Protein AF-A0A9W6KUF7-F1 (afdb_monomer_lite)

Foldseek 3Di:
DLLLCVVVVHDDDDDDPDPVVVVVSVPNPPDHDDPVRSVVVVVPDPVDDPDDDPVVDDCVNDNDDDDPD

InterPro domains:
  IPR020471 Aldo-keto reductase [PTHR43827] (1-49)
  IPR023210 NADP-dependent oxidoreductase domain [PF00248] (2-45)
  IPR036812 NAD(P)-dependent oxidoreductase domain superfamily [G3DSA:3.20.20.100] (1-59)
  IPR036812 NAD(P)-dependent oxidoreductase domain superfamily [SSF51430] (2-49)

Sequence (69 aa):
MLRWHLQQGRSAIPKSVRPQRIAENFDVFDFELTGEQLAAIDGLDTGKRGGPEPADVTLATFGRPIPED

Secondary structure (DSSP, 8-state):
-HHHHHHTT-------SSHHHHHHHH--SS----HHHHHHHHTT--S--SS--GGG--HHHH--PPP--

Structure (mmCIF, N/CA/C/O backbone):
data_AF-A0A9W6KUF7-F1
#
_entry.id   AF-A0A9W6KUF7-F1
#
loop_
_atom_site.group_PDB
_atom_site.id
_atom_site.type_symbol
_atom_site.label_atom_id
_atom_site.label_alt_id
_atom_site.label_comp_id
_atom_site.label_asym_id
_atom_site.label_entity_id
_atom_site.label_seq_id
_atom_site.pdbx_PDB_ins_code
_atom_site.Cartn_x
_atom_site.Cartn_y
_atom_site.Cartn_z
_atom_site.occupancy
_atom_site.B_iso_or_equiv
_atom_site.auth_seq_id
_atom_site.auth_comp_id
_atom_site.auth_asym_id
_atom_site.auth_atom_id
_atom_site.pdbx_PDB_model_num
ATOM 1 N N . MET A 1 1 ? -6.251 2.285 2.038 1.00 91.31 1 MET A N 1
ATOM 2 C CA . MET A 1 1 ? -5.301 1.489 1.223 1.00 91.31 1 MET A CA 1
ATOM 3 C C . MET A 1 1 ? -4.141 0.919 2.029 1.00 91.31 1 MET A C 1
ATOM 5 O O . MET A 1 1 ? -4.041 -0.294 2.089 1.00 91.31 1 MET A O 1
ATOM 9 N N . LEU A 1 2 ? -3.278 1.724 2.666 1.00 97.56 2 LEU A N 1
ATOM 10 C CA . LEU A 1 2 ? -2.118 1.175 3.398 1.00 97.56 2 LEU A CA 1
ATOM 11 C C . LEU A 1 2 ? -2.534 0.263 4.557 1.00 97.56 2 LEU A C 1
ATOM 13 O O . LEU A 1 2 ? -2.098 -0.881 4.605 1.00 97.56 2 LEU A O 1
ATOM 17 N N . ARG A 1 3 ? -3.479 0.708 5.396 1.00 98.12 3 ARG A N 1
ATOM 18 C CA . ARG A 1 3 ? -4.071 -0.137 6.444 1.00 98.12 3 ARG A CA 1
ATOM 19 C C . ARG A 1 3 ? -4.677 -1.439 5.902 1.00 98.12 3 ARG A C 1
ATOM 21 O O . ARG A 1 3 ? -4.488 -2.493 6.497 1.00 98.12 3 ARG A O 1
ATOM 28 N N . TRP A 1 4 ? -5.348 -1.374 4.749 1.00 98.06 4 TRP A N 1
ATOM 29 C CA . TRP A 1 4 ? -5.904 -2.553 4.075 1.00 98.06 4 TRP A CA 1
ATOM 30 C C . TRP A 1 4 ? -4.807 -3.561 3.697 1.00 98.06 4 TRP A C 1
ATOM 32 O O . TRP A 1 4 ? -4.937 -4.731 4.034 1.00 98.06 4 TRP A O 1
ATOM 42 N N . HIS A 1 5 ? -3.687 -3.121 3.104 1.00 97.50 5 HIS A N 1
ATOM 43 C CA . HIS A 1 5 ? -2.558 -4.018 2.812 1.00 97.50 5 HIS A CA 1
ATOM 44 C C . HIS A 1 5 ? -2.031 -4.716 4.073 1.00 97.50 5 HIS A C 1
ATOM 46 O O . HIS A 1 5 ? -1.809 -5.926 4.048 1.00 97.50 5 HIS A O 1
ATOM 52 N N . LEU A 1 6 ? -1.871 -3.966 5.168 1.00 97.56 6 LEU A N 1
ATOM 53 C CA . LEU A 1 6 ? -1.360 -4.498 6.432 1.00 97.56 6 LEU A CA 1
ATOM 54 C C . LEU A 1 6 ? -2.313 -5.538 7.044 1.00 97.56 6 LEU A C 1
ATOM 56 O O . LEU A 1 6 ? -1.860 -6.609 7.440 1.00 97.56 6 LEU A O 1
ATOM 60 N N . GLN A 1 7 ? -3.626 -5.277 7.065 1.00 98.12 7 GLN A N 1
ATOM 61 C CA . GLN A 1 7 ? -4.622 -6.238 7.571 1.00 98.12 7 GLN A CA 1
ATOM 62 C C . GLN A 1 7 ? -4.776 -7.481 6.682 1.00 98.12 7 GLN A C 1
ATOM 64 O O . GLN A 1 7 ? -5.148 -8.537 7.180 1.00 98.12 7 GLN A O 1
ATOM 69 N N . GLN A 1 8 ? -4.422 -7.389 5.398 1.00 96.88 8 GLN A N 1
ATOM 70 C CA . GLN A 1 8 ? -4.319 -8.534 4.484 1.00 96.88 8 GLN A CA 1
ATOM 71 C C . GLN A 1 8 ? -2.996 -9.319 4.652 1.00 96.88 8 GLN A C 1
ATOM 73 O O . GLN A 1 8 ? -2.695 -10.201 3.848 1.00 96.88 8 GLN A O 1
ATOM 78 N N . GLY A 1 9 ? -2.168 -8.984 5.652 1.00 96.88 9 GLY A N 1
ATOM 79 C CA . GLY A 1 9 ? -0.892 -9.651 5.931 1.00 96.88 9 GLY A CA 1
ATOM 80 C C . GLY A 1 9 ? 0.232 -9.304 4.949 1.00 96.88 9 GLY A C 1
ATOM 81 O O . GLY A 1 9 ? 1.210 -10.042 4.846 1.00 96.88 9 GLY A O 1
ATOM 82 N N . ARG A 1 10 ? 0.103 -8.202 4.197 1.00 97.06 10 ARG A N 1
ATOM 83 C CA . ARG A 1 10 ? 1.069 -7.779 3.170 1.00 97.06 10 ARG A CA 1
ATOM 84 C C . ARG A 1 10 ? 1.900 -6.596 3.654 1.00 97.06 10 ARG A C 1
ATOM 86 O O . ARG A 1 10 ? 1.382 -5.665 4.264 1.00 97.06 10 ARG A O 1
ATOM 93 N N . SER A 1 11 ? 3.178 -6.569 3.284 1.00 95.94 11 SER A N 1
ATOM 94 C CA . SER A 1 11 ? 4.005 -5.365 3.421 1.00 95.94 11 SER A CA 1
ATOM 95 C C . SER A 1 11 ? 3.617 -4.320 2.368 1.00 95.94 11 SER A C 1
ATOM 97 O O . SER A 1 11 ? 3.444 -4.650 1.194 1.00 95.94 11 SER A O 1
ATOM 99 N N . ALA A 1 12 ? 3.511 -3.053 2.772 1.00 95.88 12 ALA A N 1
ATOM 100 C CA . ALA A 1 12 ? 3.237 -1.930 1.875 1.00 95.88 12 ALA A CA 1
ATOM 101 C C . ALA A 1 12 ? 4.496 -1.068 1.677 1.00 95.88 12 ALA A C 1
ATOM 103 O O . ALA A 1 12 ? 5.175 -0.739 2.646 1.00 95.88 12 ALA A O 1
ATOM 104 N N . ILE A 1 13 ? 4.785 -0.668 0.432 1.00 96.62 13 ILE A N 1
ATOM 105 C CA . ILE A 1 13 ? 5.944 0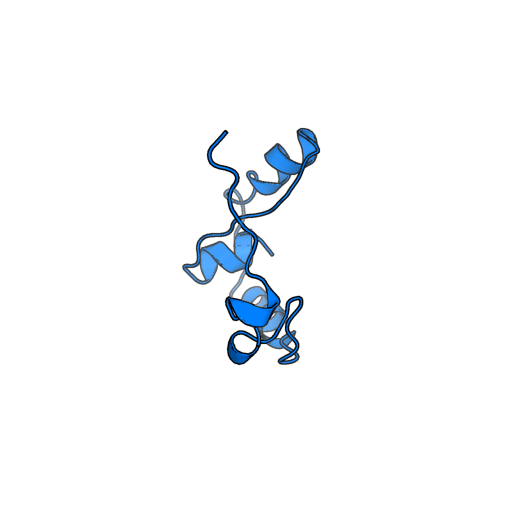.175 0.075 1.00 96.62 13 ILE A CA 1
ATOM 106 C C . ILE A 1 13 ? 5.447 1.434 -0.666 1.00 96.62 13 ILE A C 1
ATOM 108 O O . ILE A 1 13 ? 5.555 1.527 -1.891 1.00 96.62 13 ILE A O 1
ATOM 112 N N . PRO A 1 14 ? 4.813 2.397 0.031 1.00 97.00 14 PRO A N 1
ATOM 113 C CA . PRO A 1 14 ? 4.262 3.580 -0.616 1.00 97.00 14 PRO A CA 1
ATOM 114 C C . PRO A 1 14 ? 5.358 4.563 -1.039 1.00 97.00 14 PRO A C 1
ATOM 116 O O . PRO A 1 14 ? 6.189 4.985 -0.238 1.00 97.00 14 PRO A O 1
ATOM 119 N N . LYS A 1 15 ? 5.315 5.010 -2.296 1.00 97.06 15 LYS A N 1
ATOM 120 C CA . LYS A 1 15 ? 6.236 6.030 -2.808 1.00 97.06 15 LYS A CA 1
ATOM 121 C C . LYS A 1 15 ? 5.747 7.440 -2.483 1.00 97.06 15 LYS A C 1
ATOM 123 O O . LYS A 1 15 ? 4.637 7.827 -2.843 1.00 97.06 15 LYS A O 1
ATOM 128 N N . SER A 1 16 ? 6.622 8.264 -1.912 1.00 98.06 16 SER A N 1
ATOM 129 C CA . SER A 1 16 ? 6.442 9.714 -1.816 1.00 98.06 16 SER A CA 1
ATOM 130 C C . SER A 1 16 ? 7.795 10.423 -1.805 1.00 98.06 16 SER A C 1
ATOM 132 O O . SER A 1 16 ? 8.777 9.878 -1.322 1.00 98.06 16 SER A O 1
ATOM 134 N N . VAL A 1 17 ? 7.830 11.650 -2.330 1.00 98.31 17 VAL A N 1
ATOM 135 C CA . VAL A 1 17 ? 8.971 12.581 -2.202 1.00 98.31 17 VAL A CA 1
ATOM 136 C C . VAL A 1 17 ? 8.665 13.742 -1.250 1.00 98.31 17 VAL A C 1
ATOM 138 O O . VAL A 1 17 ? 9.527 14.563 -0.970 1.00 98.31 17 VAL A O 1
ATOM 141 N N . ARG A 1 18 ? 7.415 13.847 -0.778 1.00 98.62 18 ARG A N 1
ATOM 142 C CA . ARG A 1 18 ? 6.957 14.915 0.117 1.00 98.62 18 ARG A CA 1
ATOM 143 C C . ARG A 1 18 ? 7.055 14.424 1.565 1.00 98.62 18 ARG A C 1
ATOM 145 O O . ARG A 1 18 ? 6.348 13.458 1.865 1.00 98.62 18 ARG A O 1
ATOM 152 N N . PRO A 1 19 ? 7.839 15.073 2.449 1.00 98.44 19 PRO A N 1
ATOM 153 C CA . PRO A 1 19 ? 8.030 14.625 3.833 1.00 98.44 19 PRO A CA 1
ATOM 154 C C . PRO A 1 19 ? 6.721 14.438 4.607 1.00 98.44 19 PRO A C 1
ATOM 156 O O . PRO A 1 19 ? 6.501 13.377 5.178 1.00 98.44 19 PRO A O 1
ATOM 159 N N . GLN A 1 20 ? 5.803 15.406 4.513 1.00 98.56 20 GLN A N 1
ATOM 160 C CA . GLN A 1 20 ? 4.469 15.330 5.125 1.00 98.56 20 GLN A CA 1
ATOM 161 C C . GLN A 1 20 ? 3.729 14.038 4.739 1.00 98.56 20 GLN A C 1
ATOM 163 O O . GLN A 1 20 ? 3.219 13.321 5.589 1.00 98.56 20 GLN A O 1
ATOM 168 N N . ARG A 1 21 ? 3.734 13.692 3.445 1.00 98.25 21 ARG A N 1
ATOM 169 C CA . ARG A 1 21 ? 3.065 12.489 2.929 1.00 98.25 21 ARG A CA 1
ATOM 170 C C . ARG A 1 21 ? 3.764 11.204 3.375 1.00 98.25 21 ARG A C 1
ATOM 172 O O . ARG A 1 21 ? 3.111 10.177 3.465 1.00 98.25 21 ARG A O 1
ATOM 179 N N . ILE A 1 22 ? 5.081 11.232 3.595 1.00 98.50 22 ILE A N 1
ATOM 180 C CA . ILE A 1 22 ? 5.815 10.076 4.133 1.00 98.50 22 ILE A CA 1
ATOM 181 C C . ILE A 1 22 ? 5.365 9.818 5.574 1.00 98.50 22 ILE A C 1
ATOM 183 O O . ILE A 1 22 ? 5.055 8.676 5.898 1.00 98.50 22 ILE A O 1
ATOM 187 N N . ALA A 1 23 ? 5.259 10.872 6.390 1.00 98.19 23 ALA A N 1
ATOM 188 C CA . ALA A 1 23 ? 4.741 10.774 7.752 1.00 98.19 23 ALA A CA 1
ATOM 189 C C . ALA A 1 23 ? 3.284 10.275 7.771 1.00 98.19 23 ALA A C 1
ATOM 191 O O . ALA A 1 23 ? 2.999 9.278 8.420 1.00 98.19 23 ALA A O 1
ATOM 192 N N . GLU A 1 24 ? 2.394 10.877 6.974 1.00 98.06 24 GLU A N 1
ATOM 193 C CA . GLU A 1 24 ? 0.994 10.431 6.844 1.00 98.06 24 GLU A CA 1
ATOM 194 C C . GLU A 1 24 ? 0.86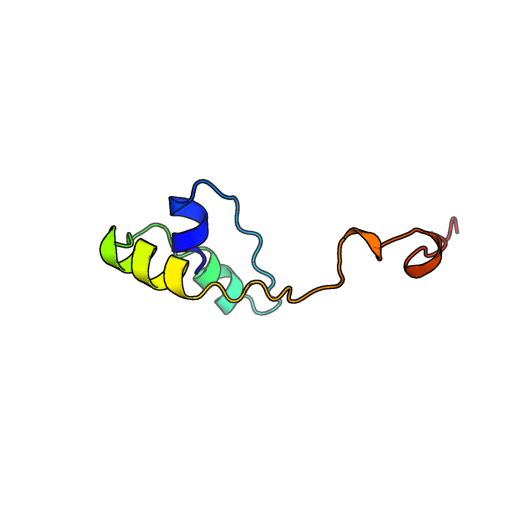6 8.976 6.367 1.00 98.06 24 GLU A C 1
ATOM 196 O O . GLU A 1 24 ? -0.009 8.247 6.812 1.00 98.06 24 GLU A O 1
ATOM 201 N N . ASN A 1 25 ? 1.724 8.525 5.444 1.00 98.00 25 ASN A N 1
ATOM 202 C CA . ASN A 1 25 ? 1.698 7.136 4.982 1.00 98.00 25 ASN A CA 1
ATOM 203 C C . ASN A 1 25 ? 2.107 6.148 6.088 1.00 98.00 25 ASN A C 1
ATOM 205 O O . ASN A 1 25 ? 1.718 4.982 6.030 1.00 98.00 25 ASN A O 1
ATOM 209 N N . PHE A 1 26 ? 2.922 6.588 7.048 1.00 96.69 26 PHE A N 1
ATOM 210 C CA . PHE A 1 26 ? 3.316 5.784 8.201 1.00 96.69 26 PHE A CA 1
ATOM 211 C C . PHE A 1 26 ? 2.242 5.788 9.298 1.00 96.69 26 PHE A C 1
ATOM 213 O O . PHE A 1 26 ? 2.118 4.813 10.033 1.00 96.69 26 PHE A O 1
ATOM 220 N N . ASP A 1 27 ? 1.437 6.845 9.377 1.00 97.81 27 ASP A N 1
ATOM 221 C CA . ASP A 1 27 ? 0.387 7.043 10.379 1.00 97.81 27 ASP A CA 1
ATOM 222 C C . ASP A 1 27 ? -0.896 6.253 10.059 1.00 97.81 27 ASP A C 1
ATOM 224 O O . ASP A 1 27 ? -1.936 6.795 9.692 1.00 97.81 27 ASP A O 1
ATOM 228 N N . VAL A 1 28 ? -0.792 4.921 10.082 1.00 97.75 28 VAL A N 1
ATOM 229 C CA . VAL A 1 28 ? -1.896 4.004 9.731 1.00 97.75 28 VAL A CA 1
ATOM 230 C C . VAL A 1 28 ? -2.081 2.865 10.737 1.00 97.75 28 VAL A C 1
ATOM 232 O O . VAL A 1 28 ? -2.655 1.821 10.413 1.00 97.75 28 VAL A O 1
ATOM 235 N N . PHE A 1 29 ? -1.551 3.029 11.949 1.00 97.06 29 PHE A N 1
ATOM 236 C CA . PHE A 1 29 ? -1.521 1.985 12.980 1.00 97.06 29 PHE A CA 1
ATOM 237 C C . PHE A 1 29 ? -2.515 2.213 14.124 1.00 97.06 29 PHE A C 1
ATOM 239 O O . PHE A 1 29 ? -2.759 1.286 14.890 1.00 97.06 29 PHE A O 1
ATOM 246 N N . ASP A 1 30 ? -3.094 3.405 14.229 1.00 97.56 30 ASP A N 1
ATOM 247 C CA . ASP A 1 30 ? -4.006 3.837 15.294 1.00 97.56 30 ASP A CA 1
ATOM 248 C C . ASP A 1 30 ? -5.493 3.567 14.990 1.00 97.56 30 ASP A C 1
ATOM 250 O O . ASP A 1 30 ? -6.353 3.782 15.842 1.00 97.56 30 ASP A O 1
ATOM 254 N N . PHE A 1 31 ? -5.802 3.045 13.801 1.00 97.81 31 PHE A N 1
ATOM 255 C CA . PHE A 1 31 ? -7.144 2.617 13.412 1.00 97.81 31 PHE A CA 1
ATOM 256 C C . PHE A 1 31 ? -7.136 1.253 12.719 1.00 97.81 31 PHE A C 1
ATOM 258 O O . PHE A 1 31 ? -6.112 0.780 12.218 1.00 97.81 31 PHE A O 1
ATOM 265 N N . GLU A 1 32 ? -8.317 0.641 12.634 1.00 98.38 32 GLU A N 1
ATOM 266 C CA . GLU A 1 32 ? -8.539 -0.612 11.917 1.00 98.38 32 GLU A CA 1
ATOM 267 C C . GLU A 1 32 ? -9.744 -0.508 10.984 1.00 98.38 32 GLU A C 1
ATOM 269 O O . GLU A 1 32 ? -10.700 0.220 11.249 1.00 98.38 32 GLU A O 1
ATOM 274 N N . LEU A 1 33 ? -9.694 -1.252 9.882 1.00 98.44 33 LEU A N 1
ATOM 275 C CA . LEU A 1 33 ? -10.834 -1.456 9.000 1.00 98.44 33 LEU A CA 1
ATOM 276 C C . LEU A 1 33 ? -11.659 -2.643 9.496 1.00 98.44 33 LEU A C 1
ATOM 278 O O . LEU A 1 33 ? -11.102 -3.687 9.848 1.00 98.44 33 LEU A O 1
ATOM 282 N N . THR A 1 34 ? -12.981 -2.493 9.477 1.00 98.56 34 THR A N 1
ATOM 283 C CA . THR A 1 34 ? -13.917 -3.580 9.783 1.00 98.56 34 THR A CA 1
ATOM 284 C C . THR A 1 34 ? -13.903 -4.641 8.682 1.00 98.56 34 THR A C 1
ATOM 286 O O . THR A 1 34 ? -13.483 -4.382 7.553 1.00 98.56 34 THR A O 1
ATOM 289 N N . GLY A 1 35 ? -14.420 -5.838 8.978 1.00 98.25 35 GLY A N 1
ATOM 290 C CA . GLY A 1 35 ? -14.552 -6.900 7.974 1.00 98.25 35 GLY A CA 1
ATOM 291 C C . GLY A 1 35 ? -15.379 -6.477 6.752 1.00 98.25 35 GLY A C 1
ATOM 292 O O . GLY A 1 35 ? -15.014 -6.795 5.625 1.00 98.25 35 GLY A O 1
ATOM 293 N N . GLU A 1 36 ? -16.438 -5.690 6.958 1.00 98.50 36 GLU A N 1
ATOM 294 C CA . GLU A 1 36 ? -17.256 -5.142 5.868 1.00 98.50 36 GLU A CA 1
ATOM 295 C C . GLU A 1 36 ? -16.473 -4.138 5.011 1.00 98.50 36 GLU A C 1
ATOM 297 O O . GLU A 1 36 ? -16.534 -4.189 3.785 1.00 98.50 36 GLU A O 1
ATOM 302 N N . GLN A 1 37 ? -15.681 -3.261 5.634 1.00 98.56 37 GLN A N 1
ATOM 303 C CA . GLN A 1 37 ? -14.839 -2.308 4.908 1.00 98.56 37 GLN A CA 1
ATOM 304 C C . GLN A 1 37 ? -13.731 -3.009 4.117 1.00 98.56 37 GLN A C 1
ATOM 306 O O . GLN A 1 37 ? -13.442 -2.608 2.991 1.00 98.56 37 GLN A O 1
ATOM 311 N N . LEU A 1 38 ? -13.120 -4.057 4.684 1.00 98.25 38 LEU A N 1
ATOM 312 C CA . LEU A 1 38 ? -12.156 -4.892 3.966 1.00 98.25 38 LEU A CA 1
ATOM 313 C C . LEU A 1 38 ? -12.813 -5.537 2.740 1.00 98.25 38 LEU A C 1
ATOM 315 O O . LEU A 1 38 ? -12.299 -5.372 1.637 1.00 98.25 38 LEU A O 1
ATOM 319 N N . ALA A 1 39 ? -13.980 -6.166 2.912 1.00 97.81 39 ALA A N 1
ATOM 320 C CA . ALA A 1 39 ? -14.721 -6.797 1.822 1.00 97.81 39 ALA A CA 1
ATOM 321 C C . ALA A 1 39 ? -15.143 -5.796 0.732 1.00 97.81 39 ALA A C 1
ATOM 323 O O . ALA A 1 39 ? -15.066 -6.102 -0.457 1.00 97.81 39 ALA A O 1
ATOM 324 N N . ALA A 1 40 ? -15.546 -4.582 1.117 1.00 98.31 40 ALA A N 1
ATOM 325 C CA . ALA A 1 40 ? -15.896 -3.528 0.171 1.00 98.31 40 ALA A CA 1
ATOM 326 C C . ALA A 1 40 ? -14.693 -3.089 -0.680 1.00 98.31 40 ALA A C 1
ATOM 328 O O . ALA A 1 40 ? -14.849 -2.857 -1.876 1.00 98.31 40 ALA A O 1
ATOM 329 N N . ILE A 1 41 ? -13.496 -2.995 -0.086 1.00 98.00 41 ILE A N 1
ATOM 330 C CA . ILE A 1 41 ? -12.262 -2.679 -0.822 1.00 98.00 41 ILE A CA 1
ATOM 331 C C . ILE A 1 41 ? -11.851 -3.852 -1.718 1.00 98.00 41 ILE A C 1
ATOM 333 O O . ILE A 1 41 ? -11.478 -3.620 -2.866 1.00 98.00 41 ILE A O 1
ATOM 337 N N . ASP A 1 42 ? -11.950 -5.092 -1.230 1.00 96.75 42 ASP A N 1
ATOM 338 C CA . ASP A 1 42 ? -11.652 -6.297 -2.017 1.00 96.75 42 ASP A CA 1
ATOM 339 C C . ASP A 1 42 ? -12.549 -6.380 -3.268 1.00 96.75 42 ASP A C 1
ATOM 341 O O . ASP A 1 42 ? -12.085 -6.734 -4.351 1.00 96.75 42 ASP A O 1
ATOM 345 N N . GLY A 1 43 ? -13.812 -5.958 -3.152 1.00 97.69 43 GLY A N 1
ATOM 346 C CA . GLY A 1 43 ? -14.764 -5.885 -4.263 1.00 97.69 43 GLY A CA 1
ATOM 347 C C . GLY A 1 43 ? -14.439 -4.851 -5.351 1.00 97.69 43 GLY A C 1
ATOM 348 O O . GLY A 1 43 ? -15.125 -4.824 -6.371 1.00 97.69 43 GLY A O 1
ATOM 349 N N . LEU A 1 44 ? -13.418 -4.005 -5.168 1.00 97.19 44 LEU A N 1
ATOM 350 C CA . LEU A 1 44 ? -12.972 -3.038 -6.180 1.00 97.19 44 LEU A CA 1
ATOM 351 C C . LEU A 1 44 ? -11.999 -3.634 -7.208 1.00 97.19 44 LEU A C 1
ATOM 353 O O . LEU A 1 44 ? -11.588 -2.916 -8.125 1.00 97.19 44 LEU A O 1
ATOM 357 N N . ASP A 1 45 ? -11.593 -4.900 -7.069 1.00 95.94 45 ASP A N 1
ATOM 358 C CA . ASP A 1 45 ? -10.706 -5.534 -8.043 1.00 95.94 45 ASP A CA 1
ATOM 359 C C . ASP A 1 45 ? -11.339 -5.560 -9.446 1.00 95.94 45 ASP A C 1
ATOM 361 O O . ASP A 1 45 ? -12.492 -5.936 -9.645 1.00 95.94 45 ASP A O 1
ATOM 365 N N . THR A 1 46 ? -10.554 -5.151 -10.441 1.00 96.88 46 THR A N 1
ATOM 366 C CA . THR A 1 46 ? -10.957 -5.128 -11.856 1.00 96.88 46 THR A CA 1
ATOM 367 C C . THR A 1 46 ? -10.114 -6.063 -12.717 1.00 96.88 46 THR A C 1
ATOM 369 O O . THR A 1 46 ? -10.296 -6.097 -13.935 1.00 96.88 46 THR A O 1
ATOM 372 N N . GLY A 1 47 ? -9.141 -6.766 -12.126 1.00 95.62 47 GLY A N 1
ATOM 373 C CA . GLY A 1 47 ? -8.162 -7.575 -12.851 1.00 95.62 47 GLY A CA 1
ATOM 374 C C . GLY A 1 47 ? -7.170 -6.764 -13.696 1.00 95.62 47 GLY A C 1
ATOM 375 O O . GLY A 1 47 ? -6.376 -7.345 -14.432 1.00 95.62 47 GLY A O 1
ATOM 376 N N . LYS A 1 48 ? -7.191 -5.425 -13.620 1.00 95.31 48 LYS A N 1
ATOM 377 C CA . LYS A 1 48 ? -6.302 -4.547 -14.393 1.00 95.31 48 LYS A CA 1
ATOM 378 C C . LYS A 1 48 ? -5.017 -4.247 -13.625 1.00 95.31 48 LYS A C 1
ATOM 38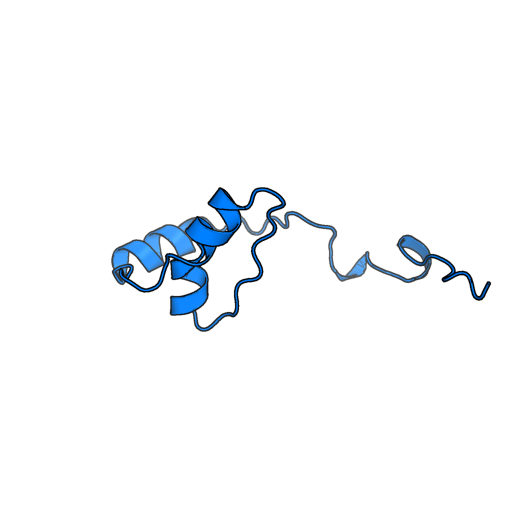0 O O . LYS A 1 48 ? -5.059 -3.746 -12.501 1.00 95.31 48 LYS A O 1
ATOM 385 N N . ARG A 1 49 ? -3.860 -4.479 -14.252 1.00 94.19 49 ARG A N 1
ATOM 386 C CA . ARG A 1 49 ? -2.551 -4.083 -13.710 1.00 94.19 49 ARG A CA 1
ATOM 387 C C . ARG A 1 49 ? -2.248 -2.614 -14.008 1.00 94.19 49 ARG A C 1
ATOM 389 O O . ARG A 1 49 ? -2.551 -2.113 -15.084 1.00 94.19 49 ARG A O 1
ATOM 396 N N . GLY A 1 50 ? -1.602 -1.933 -13.059 1.00 92.88 50 GLY A N 1
ATOM 397 C CA . GLY A 1 50 ? -1.070 -0.576 -13.260 1.00 92.88 50 GLY A CA 1
ATOM 398 C C . GLY A 1 50 ? 0.326 -0.532 -13.899 1.00 92.88 50 GLY A C 1
ATOM 399 O O . GLY A 1 50 ? 0.798 0.542 -14.258 1.00 92.88 50 GLY A O 1
ATOM 400 N N . GLY A 1 51 ? 0.994 -1.681 -14.010 1.00 92.25 51 GLY A N 1
ATOM 401 C CA . GLY A 1 51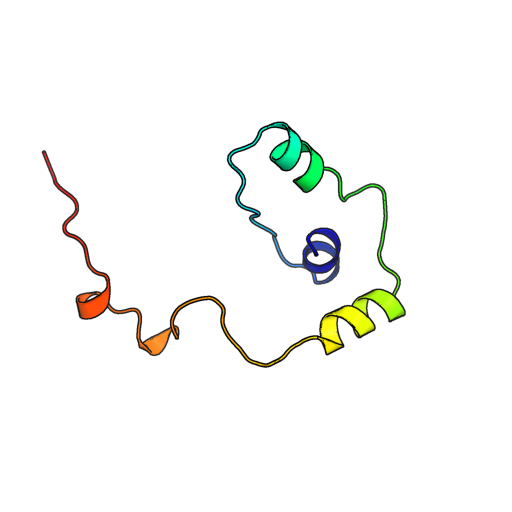 ? 2.292 -1.847 -14.664 1.00 92.25 51 GLY A CA 1
ATOM 402 C C . GLY A 1 51 ? 2.213 -2.865 -15.807 1.00 92.25 51 GLY A C 1
ATOM 403 O O . GLY A 1 51 ? 1.129 -3.390 -16.066 1.00 92.25 51 GLY A O 1
ATOM 404 N N . PRO A 1 52 ? 3.341 -3.151 -16.479 1.00 93.50 52 PRO A N 1
ATOM 405 C CA . PRO A 1 52 ? 3.394 -4.144 -17.551 1.00 93.50 52 PRO A CA 1
ATOM 406 C C . PRO A 1 52 ? 3.019 -5.548 -17.054 1.00 93.50 52 PRO A C 1
ATOM 408 O O . PRO A 1 52 ? 3.140 -5.850 -15.860 1.00 93.50 52 PRO A O 1
ATOM 411 N N . GLU A 1 53 ? 2.599 -6.417 -17.976 1.00 94.06 53 GLU A N 1
ATOM 412 C CA . GLU A 1 53 ? 2.404 -7.828 -17.652 1.00 94.06 53 GLU A CA 1
ATOM 413 C C . GLU A 1 53 ? 3.748 -8.480 -17.299 1.00 94.06 53 GLU A C 1
ATOM 415 O O . GLU A 1 53 ? 4.739 -8.253 -17.997 1.00 94.06 53 GLU A O 1
ATOM 420 N N . PRO A 1 54 ? 3.818 -9.308 -16.238 1.00 93.25 54 PRO A N 1
ATOM 421 C CA . PRO A 1 54 ? 5.082 -9.893 -15.794 1.00 93.25 54 PRO A CA 1
ATOM 422 C C . PRO A 1 54 ? 5.823 -10.675 -16.883 1.00 93.25 54 PRO A C 1
ATOM 424 O O . PRO A 1 54 ? 7.049 -10.654 -16.915 1.00 93.25 54 PRO A O 1
ATOM 427 N N . ALA A 1 55 ? 5.087 -11.337 -17.782 1.00 93.38 55 ALA A N 1
ATOM 428 C CA . ALA A 1 55 ? 5.661 -12.109 -18.883 1.00 93.38 55 ALA A CA 1
ATOM 429 C C . ALA A 1 55 ? 6.361 -11.234 -19.942 1.00 93.38 55 ALA A C 1
ATOM 431 O O . ALA A 1 55 ? 7.270 -11.711 -20.617 1.00 93.38 55 ALA A O 1
ATOM 432 N N . ASP A 1 56 ? 5.987 -9.957 -20.048 1.00 93.44 56 ASP A N 1
ATOM 433 C CA . ASP A 1 56 ? 6.548 -9.023 -21.030 1.00 93.44 56 ASP A CA 1
ATOM 434 C C . ASP A 1 56 ? 7.823 -8.331 -20.511 1.00 93.44 56 ASP A C 1
ATOM 436 O O . ASP A 1 56 ? 8.586 -7.727 -21.277 1.00 93.44 56 ASP A O 1
ATOM 440 N N . VAL A 1 57 ? 8.084 -8.417 -19.199 1.00 93.50 57 VAL A N 1
ATOM 441 C CA . VAL A 1 57 ? 9.250 -7.809 -18.549 1.00 93.50 57 VAL A CA 1
ATOM 442 C C . VAL A 1 57 ? 10.468 -8.724 -18.682 1.00 93.50 57 VAL A C 1
ATOM 444 O O . VAL A 1 57 ? 10.780 -9.525 -17.804 1.00 93.50 57 VAL A O 1
ATOM 447 N N . THR A 1 58 ? 11.182 -8.585 -19.800 1.00 94.12 58 THR A N 1
ATOM 448 C CA . THR A 1 58 ? 12.405 -9.348 -20.106 1.00 94.12 58 THR A CA 1
ATOM 449 C C . THR A 1 58 ? 13.646 -8.452 -20.162 1.00 94.12 58 THR A C 1
ATOM 451 O O . THR A 1 58 ? 13.538 -7.229 -20.264 1.00 94.12 58 THR A O 1
ATOM 454 N N . LEU A 1 59 ? 14.845 -9.050 -20.165 1.00 93.12 59 LEU A N 1
ATOM 455 C CA . LEU A 1 59 ? 16.094 -8.312 -20.409 1.00 93.12 59 LEU A CA 1
ATOM 456 C C . LEU A 1 59 ? 16.136 -7.673 -21.802 1.00 93.12 59 LEU A C 1
ATOM 458 O O . LEU A 1 59 ? 16.735 -6.617 -21.959 1.00 93.12 59 LEU A O 1
ATOM 462 N N . ALA A 1 60 ? 15.481 -8.270 -22.800 1.00 92.25 60 ALA A N 1
ATOM 463 C CA . ALA A 1 60 ? 15.395 -7.674 -24.128 1.00 92.25 60 ALA A CA 1
ATOM 464 C C . ALA A 1 60 ? 14.541 -6.393 -24.119 1.00 92.25 60 ALA A C 1
ATOM 466 O O . ALA A 1 60 ? 14.874 -5.429 -24.800 1.00 92.25 60 ALA A O 1
ATOM 467 N N . THR A 1 61 ? 13.466 -6.370 -23.324 1.00 91.06 61 THR A N 1
ATOM 468 C CA . THR A 1 61 ? 12.528 -5.237 -23.268 1.00 91.06 61 THR A CA 1
ATOM 469 C C . THR A 1 61 ? 12.965 -4.140 -22.286 1.00 91.06 61 THR A C 1
ATOM 471 O O . THR A 1 61 ? 12.760 -2.959 -22.553 1.00 91.06 61 THR A O 1
ATOM 474 N N . PHE A 1 62 ? 13.552 -4.506 -21.140 1.00 90.88 62 PHE A N 1
ATOM 475 C CA . PHE A 1 62 ? 13.850 -3.582 -20.031 1.00 90.88 62 PHE A CA 1
ATOM 476 C C . PHE A 1 62 ? 15.308 -3.604 -19.558 1.00 90.88 62 PHE A C 1
ATOM 478 O O . PHE A 1 62 ? 15.658 -2.858 -18.640 1.00 90.88 62 PHE A O 1
ATOM 485 N N . GLY A 1 63 ? 16.164 -4.435 -20.156 1.00 91.44 63 GLY A N 1
ATOM 486 C CA . GLY A 1 63 ? 17.582 -4.479 -19.823 1.00 91.44 63 GLY A CA 1
ATOM 487 C C . GLY A 1 63 ? 18.248 -3.135 -20.097 1.00 91.44 63 GLY A C 1
ATOM 488 O O . GLY A 1 63 ? 18.089 -2.545 -21.165 1.00 91.44 63 GLY A O 1
ATOM 489 N N . ARG A 1 64 ? 19.003 -2.642 -19.117 1.00 91.25 64 ARG A N 1
ATOM 490 C CA . ARG A 1 64 ? 19.882 -1.484 -19.275 1.00 91.25 64 ARG A CA 1
ATOM 491 C C . 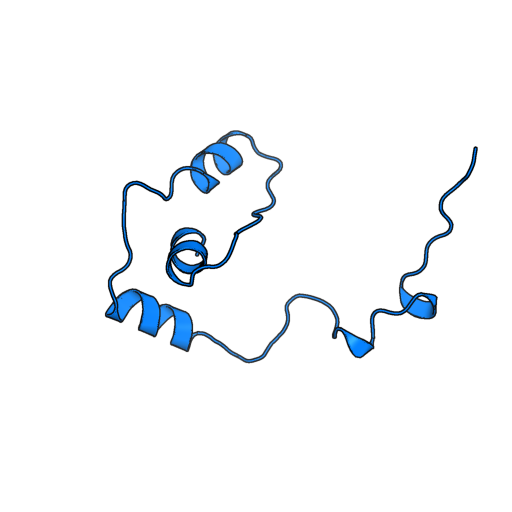ARG A 1 64 ? 21.298 -1.918 -18.917 1.00 91.25 64 ARG A C 1
ATOM 493 O O . ARG A 1 64 ? 21.449 -2.602 -17.903 1.00 91.25 64 ARG A O 1
ATOM 500 N N . PRO A 1 65 ? 22.317 -1.549 -19.709 1.00 90.38 65 PRO A N 1
ATOM 501 C CA . PRO A 1 65 ? 23.693 -1.747 -19.282 1.00 90.38 65 PRO A CA 1
ATOM 502 C C . PRO A 1 65 ? 23.915 -0.935 -18.001 1.00 90.38 65 PRO A C 1
ATOM 504 O O . PRO A 1 65 ? 23.544 0.239 -17.941 1.00 90.38 65 PRO A O 1
ATOM 507 N N . ILE A 1 66 ? 24.464 -1.575 -16.971 1.00 88.56 66 ILE A N 1
ATOM 508 C CA . ILE A 1 66 ? 24.949 -0.885 -15.776 1.00 88.56 66 ILE A CA 1
ATOM 509 C C . ILE A 1 66 ? 26.360 -0.405 -16.132 1.00 88.56 66 ILE A C 1
ATOM 511 O O . ILE A 1 66 ? 27.192 -1.256 -16.444 1.00 88.56 66 ILE A O 1
ATOM 515 N N . PRO A 1 67 ? 26.627 0.913 -16.181 1.00 89.06 67 PRO A N 1
ATOM 516 C CA . PRO A 1 67 ? 27.975 1.410 -16.434 1.00 89.06 67 PRO A CA 1
ATOM 517 C C . PRO A 1 67 ? 28.928 0.918 -15.339 1.00 89.06 67 PRO A C 1
ATOM 519 O O . PRO A 1 67 ? 28.556 0.941 -14.166 1.00 89.06 67 PRO A O 1
ATOM 522 N N . GLU A 1 68 ? 30.124 0.471 -15.723 1.00 90.56 68 GLU A N 1
ATOM 523 C CA . GLU A 1 68 ? 31.168 0.012 -14.787 1.00 90.56 68 GLU A CA 1
ATOM 524 C C . GLU A 1 68 ? 32.221 1.095 -14.476 1.00 90.56 68 GLU A C 1
ATOM 526 O O . GLU A 1 68 ? 33.194 0.812 -13.779 1.00 90.56 68 GLU A O 1
ATOM 531 N N . ASP A 1 69 ? 32.022 2.320 -14.979 1.00 73.81 69 ASP A N 1
ATOM 532 C CA . ASP A 1 69 ? 32.926 3.468 -14.795 1.00 73.81 69 A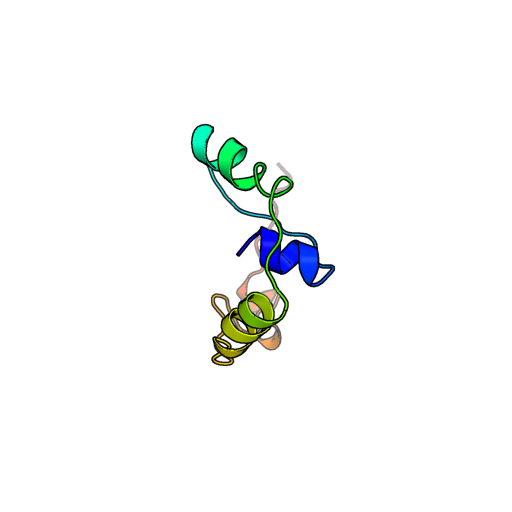SP A CA 1
ATOM 533 C C . ASP A 1 69 ? 32.709 4.208 -13.461 1.00 73.81 69 ASP A C 1
ATOM 535 O O . ASP A 1 69 ? 31.533 4.447 -13.084 1.00 73.81 69 ASP A O 1
#

Radius of gyration: 17.42 Å; chains: 1; bounding box: 50×27×39 Å

pLDDT: mean 95.57, std 3.81, range [73.81, 98.62]

Organism: NCBI:txid53360